Protein AF-A0A835M1B5-F1 (afdb_monomer_lite)

pLDDT: mean 80.74, std 11.81, range [36.91, 92.25]

Radius of gyration: 19.76 Å; chains: 1; bounding box: 61×56×41 Å

Structure (mmCIF, N/CA/C/O backbone):
data_AF-A0A835M1B5-F1
#
_entry.id   AF-A0A835M1B5-F1
#
loop_
_atom_site.group_PDB
_atom_site.id
_atom_site.type_symbol
_atom_site.label_atom_id
_atom_site.label_alt_id
_atom_site.label_comp_id
_atom_site.label_asym_id
_atom_site.label_entity_id
_atom_site.label_seq_id
_atom_site.pdbx_PDB_ins_code
_atom_site.Cartn_x
_atom_site.Cartn_y
_atom_site.Cartn_z
_atom_site.occupancy
_atom_site.B_iso_or_equiv
_atom_site.auth_seq_id
_atom_site.auth_comp_id
_atom_site.auth_asym_id
_atom_site.auth_atom_id
_atom_site.pdbx_PDB_model_num
ATOM 1 N N . MET A 1 1 ? 25.413 -1.392 -4.715 1.00 74.75 1 MET A N 1
ATOM 2 C CA . MET A 1 1 ? 24.668 -1.286 -5.991 1.00 74.75 1 MET A CA 1
ATOM 3 C C . MET A 1 1 ? 23.222 -1.677 -5.719 1.00 74.75 1 MET A C 1
ATOM 5 O O . MET A 1 1 ? 23.025 -2.541 -4.876 1.00 74.75 1 MET A O 1
ATOM 9 N N . VAL A 1 2 ? 22.234 -1.041 -6.352 1.00 83.38 2 VAL A N 1
ATOM 10 C CA . VAL A 1 2 ? 20.808 -1.403 -6.211 1.00 83.38 2 VAL A CA 1
ATOM 11 C C . VAL A 1 2 ? 20.375 -2.083 -7.506 1.00 83.38 2 VAL A C 1
ATOM 13 O O . VAL A 1 2 ? 20.603 -1.510 -8.567 1.00 83.38 2 VAL A O 1
ATOM 16 N N . LEU A 1 3 ? 19.794 -3.285 -7.421 1.00 85.50 3 LEU A N 1
ATOM 17 C CA . LEU A 1 3 ? 19.350 -4.052 -8.593 1.00 85.50 3 LEU A CA 1
ATOM 18 C C . LEU A 1 3 ? 18.071 -3.449 -9.198 1.00 85.50 3 LEU A C 1
ATOM 20 O O . LEU A 1 3 ? 18.039 -3.082 -10.366 1.00 85.50 3 LEU A O 1
ATOM 24 N N . THR A 1 4 ? 17.042 -3.278 -8.368 1.00 88.44 4 THR A N 1
ATOM 25 C CA . THR A 1 4 ? 15.754 -2.667 -8.724 1.00 88.44 4 THR A CA 1
ATOM 26 C C . THR A 1 4 ? 15.212 -1.861 -7.548 1.00 88.44 4 THR A C 1
ATOM 28 O O . THR A 1 4 ? 15.504 -2.167 -6.391 1.00 88.44 4 THR A O 1
ATOM 31 N N . SER A 1 5 ? 14.368 -0.868 -7.822 1.00 89.56 5 SER A N 1
ATOM 32 C CA . SER A 1 5 ? 13.610 -0.137 -6.803 1.00 89.56 5 SER A CA 1
ATOM 33 C C . SER A 1 5 ? 12.141 0.021 -7.205 1.00 89.56 5 SER A C 1
ATOM 35 O O . SER A 1 5 ? 11.780 -0.072 -8.383 1.00 89.56 5 SER A O 1
ATOM 37 N N . ALA A 1 6 ? 11.286 0.233 -6.208 1.00 89.88 6 ALA A N 1
ATOM 38 C CA . ALA A 1 6 ? 9.878 0.565 -6.376 1.00 89.88 6 ALA A CA 1
ATOM 39 C C . ALA A 1 6 ? 9.446 1.516 -5.256 1.00 89.88 6 ALA A C 1
ATOM 41 O O . ALA A 1 6 ? 9.886 1.368 -4.113 1.00 89.88 6 ALA A O 1
ATOM 42 N N . TYR A 1 7 ? 8.591 2.481 -5.580 1.00 90.31 7 TYR A N 1
ATOM 43 C CA . TYR A 1 7 ? 8.124 3.497 -4.640 1.00 90.31 7 TYR A CA 1
ATOM 44 C C . TYR A 1 7 ? 6.602 3.648 -4.683 1.00 90.31 7 TYR A C 1
ATOM 46 O O . TYR A 1 7 ? 5.971 3.491 -5.724 1.00 90.31 7 TYR A O 1
ATOM 54 N N . ALA A 1 8 ? 6.000 4.034 -3.554 1.00 87.88 8 ALA A N 1
ATOM 55 C CA . ALA A 1 8 ? 4.548 4.190 -3.456 1.00 87.88 8 ALA A CA 1
ATOM 56 C C . ALA A 1 8 ? 3.981 5.283 -4.385 1.00 87.88 8 ALA A C 1
ATOM 58 O O . ALA A 1 8 ? 2.848 5.168 -4.836 1.00 87.88 8 ALA A O 1
ATOM 59 N N . TYR A 1 9 ? 4.779 6.297 -4.744 1.00 88.88 9 TYR A N 1
ATOM 60 C CA . TYR A 1 9 ? 4.393 7.327 -5.720 1.00 88.88 9 TYR A CA 1
ATOM 61 C C . TYR A 1 9 ? 4.281 6.812 -7.166 1.00 88.88 9 TYR A C 1
ATOM 63 O O . TYR A 1 9 ? 3.867 7.562 -8.045 1.00 88.88 9 TYR A O 1
ATOM 71 N N . GLU A 1 10 ? 4.645 5.556 -7.435 1.00 88.75 10 GLU A N 1
ATOM 72 C CA . GLU A 1 10 ? 4.430 4.907 -8.733 1.00 88.75 10 GLU A CA 1
ATOM 73 C C . GLU A 1 10 ? 3.063 4.208 -8.814 1.00 88.75 10 GLU A C 1
ATOM 75 O O . GLU A 1 10 ? 2.581 3.933 -9.911 1.00 88.75 10 GLU A O 1
ATOM 80 N N . LEU A 1 11 ? 2.408 3.955 -7.673 1.00 88.81 11 LEU A N 1
ATOM 81 C CA . LEU A 1 11 ? 1.102 3.292 -7.604 1.00 88.81 11 LEU A CA 1
ATOM 82 C C . LEU A 1 11 ? -0.063 4.055 -8.282 1.00 88.81 11 LEU A C 1
ATOM 84 O O . LEU A 1 11 ? -0.931 3.372 -8.833 1.00 88.81 11 LEU A O 1
ATOM 88 N N . PRO A 1 12 ? -0.068 5.404 -8.370 1.00 90.50 12 PRO A N 1
ATOM 89 C CA . PRO A 1 12 ? -1.005 6.160 -9.209 1.00 90.50 12 PRO A CA 1
ATOM 90 C C . PRO A 1 12 ? -1.064 5.696 -10.672 1.00 90.50 12 PRO A C 1
ATOM 92 O O . PRO A 1 12 ? -2.138 5.667 -11.266 1.00 90.50 12 PRO A O 1
ATOM 95 N N . ARG A 1 13 ? 0.053 5.217 -11.252 1.00 87.31 13 ARG A N 1
ATOM 96 C CA . ARG A 1 13 ? 0.069 4.652 -12.620 1.00 87.31 13 ARG A CA 1
ATOM 97 C C . ARG A 1 13 ? -0.859 3.439 -12.766 1.00 87.31 13 ARG A C 1
ATOM 99 O O . ARG A 1 13 ? -1.356 3.185 -13.858 1.00 87.31 13 ARG A O 1
ATOM 106 N N . TYR A 1 14 ? -1.072 2.702 -11.680 1.00 87.50 14 TYR A N 1
ATOM 107 C CA . TYR A 1 14 ? -1.911 1.505 -11.622 1.00 87.50 14 TYR A CA 1
ATOM 108 C C . TYR A 1 14 ? -3.317 1.802 -11.069 1.00 87.50 14 TYR A C 1
ATOM 110 O O . TYR A 1 14 ? -4.077 0.874 -10.803 1.00 87.50 14 TYR A O 1
ATOM 118 N N . GLY A 1 15 ? -3.664 3.082 -10.885 1.00 85.19 15 GLY A N 1
ATOM 119 C CA . GLY A 1 15 ? -4.961 3.539 -10.384 1.00 85.19 15 GLY A CA 1
ATOM 120 C C . GLY A 1 15 ? -5.054 3.721 -8.865 1.00 85.19 15 GLY A C 1
ATOM 121 O O . GLY A 1 15 ? -6.108 4.134 -8.387 1.00 85.19 15 GLY A O 1
ATOM 122 N N . LEU A 1 16 ? -3.993 3.458 -8.084 1.00 87.12 16 LEU A N 1
ATOM 123 C CA . LEU A 1 16 ? -4.026 3.755 -6.647 1.00 87.12 16 LEU A CA 1
ATOM 124 C C . LEU A 1 16 ? -3.621 5.203 -6.394 1.00 87.12 16 LEU A C 1
ATOM 126 O O . LEU A 1 16 ? -2.443 5.537 -6.281 1.00 87.12 16 LEU A O 1
ATOM 130 N N . ASP 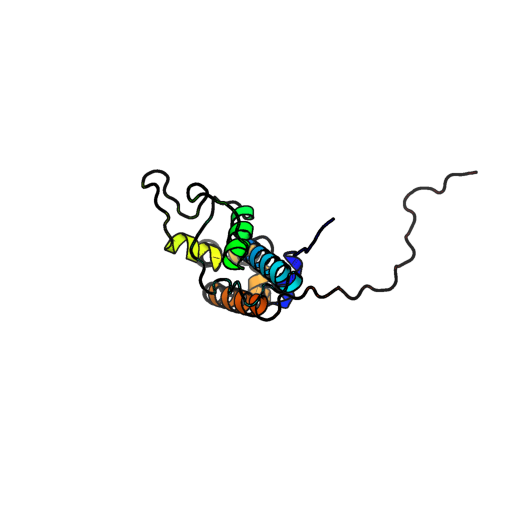A 1 17 ? -4.638 6.038 -6.260 1.00 83.56 17 ASP A N 1
ATOM 131 C CA . ASP A 1 17 ? -4.505 7.486 -6.361 1.00 83.56 17 ASP A CA 1
ATOM 132 C C . ASP A 1 17 ? -4.643 8.223 -5.014 1.00 83.56 17 ASP A C 1
ATOM 134 O O . ASP A 1 17 ? -4.569 9.452 -4.964 1.00 83.56 17 ASP A O 1
ATOM 138 N N . VAL A 1 18 ? -4.866 7.482 -3.925 1.00 86.25 18 VAL A N 1
ATOM 139 C CA . VAL A 1 18 ? -5.082 7.977 -2.553 1.00 86.25 18 VAL A CA 1
ATOM 140 C C . VAL A 1 18 ? -4.342 7.100 -1.545 1.00 86.25 18 VAL A C 1
ATOM 142 O O . VAL A 1 18 ? -4.103 5.918 -1.792 1.00 86.25 18 VAL A O 1
ATOM 145 N N . SER A 1 19 ? -4.006 7.652 -0.373 1.00 82.56 19 SER A N 1
ATOM 146 C CA . SER A 1 19 ? -3.479 6.879 0.772 1.00 82.56 19 SER A CA 1
ATOM 147 C C . SER A 1 19 ? -2.283 5.964 0.463 1.00 82.56 19 SER A C 1
ATOM 149 O O . SER A 1 19 ? -2.178 4.848 0.978 1.00 82.56 19 SER A O 1
ATOM 151 N N . LEU A 1 20 ? -1.313 6.481 -0.296 1.00 87.06 20 LEU A N 1
ATOM 152 C CA . LEU A 1 20 ? -0.059 5.803 -0.669 1.00 87.06 20 LEU A CA 1
ATOM 153 C C . LEU A 1 20 ? 0.802 5.330 0.521 1.00 87.06 20 LEU A C 1
ATOM 155 O O . LEU A 1 20 ? 1.808 4.650 0.340 1.00 87.06 20 LEU A O 1
ATOM 159 N N . THR A 1 21 ? 0.431 5.701 1.745 1.00 86.56 21 THR A N 1
ATOM 160 C CA . THR A 1 21 ? 1.121 5.326 2.978 1.00 86.56 21 THR A CA 1
ATOM 161 C C . THR A 1 21 ? 0.407 4.225 3.764 1.00 86.56 21 THR A C 1
ATOM 163 O O . THR A 1 21 ? 0.915 3.856 4.818 1.00 86.56 21 THR A O 1
ATOM 166 N N . ASN A 1 22 ? -0.743 3.693 3.333 1.00 87.88 22 ASN A N 1
ATOM 167 C CA . ASN A 1 22 ? -1.465 2.662 4.092 1.00 87.88 22 ASN A CA 1
ATOM 168 C C . ASN A 1 22 ? -0.827 1.256 3.957 1.00 87.88 22 ASN A C 1
ATOM 170 O O . ASN A 1 22 ? 0.187 1.060 3.285 1.00 87.88 22 ASN A O 1
ATOM 174 N N . TYR A 1 23 ? -1.382 0.268 4.665 1.00 85.94 23 TYR A N 1
ATOM 175 C CA . TYR A 1 23 ? -0.852 -1.102 4.668 1.00 85.94 23 TYR A CA 1
ATOM 176 C C . TYR A 1 23 ? -0.919 -1.767 3.281 1.00 85.94 23 TYR A C 1
ATOM 178 O O . TYR A 1 23 ? 0.042 -2.393 2.835 1.00 85.94 23 TYR A O 1
ATOM 186 N N . SER A 1 24 ? -2.030 -1.567 2.583 1.00 87.94 24 SER A N 1
ATOM 187 C CA . SER A 1 24 ? -2.326 -2.119 1.260 1.00 87.94 24 SER A CA 1
ATOM 188 C C . SER A 1 24 ? -1.448 -1.506 0.163 1.00 87.94 24 SER A C 1
ATOM 190 O O . SER A 1 24 ? -0.987 -2.206 -0.733 1.00 87.94 24 SER A O 1
ATOM 192 N N . ALA A 1 25 ? -1.131 -0.211 0.262 1.00 89.38 25 ALA A N 1
ATOM 193 C CA . ALA A 1 25 ? -0.153 0.456 -0.592 1.00 89.38 25 ALA A CA 1
ATOM 194 C C . ALA A 1 25 ? 1.249 -0.137 -0.388 1.00 89.38 25 ALA A C 1
ATOM 196 O O . ALA A 1 25 ? 1.946 -0.407 -1.364 1.00 89.38 25 ALA A O 1
ATOM 197 N N . ALA A 1 26 ? 1.643 -0.428 0.858 1.00 89.62 26 ALA A N 1
ATOM 198 C CA . ALA A 1 26 ? 2.907 -1.112 1.123 1.00 89.62 26 ALA A CA 1
ATOM 199 C C . ALA A 1 26 ? 2.934 -2.526 0.506 1.00 89.62 26 ALA A C 1
ATOM 201 O O . ALA A 1 26 ? 3.922 -2.880 -0.137 1.00 89.62 26 ALA A O 1
ATOM 202 N N . TYR A 1 27 ? 1.839 -3.290 0.604 1.00 89.31 27 TYR A N 1
ATOM 203 C CA . TYR A 1 27 ? 1.675 -4.562 -0.116 1.00 89.31 27 TYR A CA 1
ATOM 204 C C . TYR A 1 27 ? 1.848 -4.391 -1.635 1.00 89.31 27 TYR A C 1
ATOM 206 O O . TYR A 1 27 ? 2.695 -5.056 -2.230 1.00 89.31 27 TYR A O 1
ATOM 214 N N . CYS A 1 28 ? 1.161 -3.422 -2.247 1.00 89.81 28 CYS A N 1
ATOM 215 C CA . CYS A 1 28 ? 1.304 -3.117 -3.673 1.00 89.81 28 CYS A CA 1
ATOM 216 C C . CYS A 1 28 ? 2.753 -2.758 -4.058 1.00 89.81 28 CYS A C 1
ATOM 218 O O . CYS A 1 28 ? 3.242 -3.222 -5.086 1.00 89.81 28 CYS A O 1
ATOM 220 N N . THR A 1 29 ? 3.481 -1.985 -3.236 1.00 90.75 29 THR A N 1
ATOM 221 C CA . THR A 1 29 ? 4.904 -1.690 -3.509 1.00 90.75 29 THR A CA 1
ATOM 222 C C . THR A 1 29 ? 5.805 -2.919 -3.420 1.00 90.75 29 THR A C 1
ATOM 224 O O . THR A 1 29 ? 6.750 -3.024 -4.198 1.00 90.75 29 THR A O 1
ATOM 227 N N . GLY A 1 30 ? 5.510 -3.855 -2.512 1.00 89.50 30 GLY A N 1
ATOM 228 C CA . GLY A 1 30 ? 6.227 -5.126 -2.399 1.00 89.50 30 GLY A CA 1
ATOM 229 C C . GLY A 1 30 ? 6.031 -6.001 -3.634 1.00 89.50 30 GLY A C 1
ATOM 230 O O . GLY A 1 30 ? 7.006 -6.469 -4.217 1.00 89.50 30 GLY A O 1
ATOM 231 N N . LEU A 1 31 ? 4.777 -6.130 -4.078 1.00 89.12 31 LEU A N 1
ATOM 232 C CA . LEU A 1 31 ? 4.395 -6.850 -5.296 1.00 89.12 31 LEU A CA 1
ATOM 233 C C . LEU A 1 31 ? 5.079 -6.255 -6.533 1.00 89.12 31 LEU A C 1
ATOM 235 O O . LEU A 1 31 ? 5.691 -6.977 -7.319 1.00 89.12 31 LEU A O 1
ATOM 239 N N . LEU A 1 32 ? 5.055 -4.925 -6.663 1.00 90.62 32 LEU A N 1
ATOM 2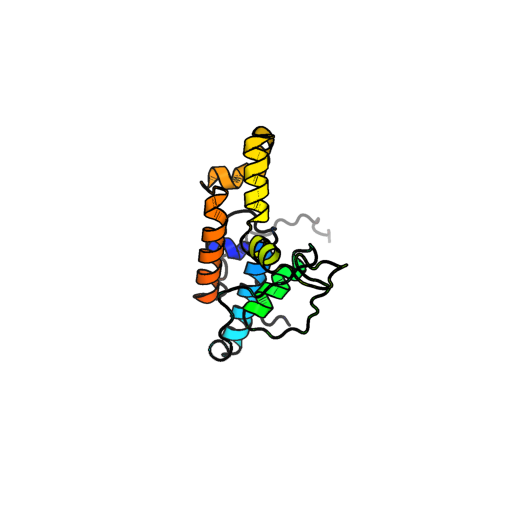40 C CA . LEU A 1 32 ? 5.723 -4.206 -7.748 1.00 90.62 32 LEU A CA 1
ATOM 241 C C . LEU A 1 32 ? 7.243 -4.420 -7.737 1.00 90.62 32 LEU A C 1
ATOM 243 O O . LEU A 1 32 ? 7.842 -4.597 -8.797 1.00 90.62 32 LEU A O 1
ATOM 247 N N . LEU A 1 33 ? 7.875 -4.436 -6.560 1.00 90.50 33 LEU A N 1
ATOM 248 C CA . LEU A 1 33 ? 9.307 -4.703 -6.435 1.00 90.50 33 LEU A CA 1
ATOM 249 C C . LEU A 1 33 ? 9.654 -6.143 -6.836 1.00 90.50 33 LEU A C 1
ATOM 251 O O . LEU A 1 33 ? 10.568 -6.335 -7.633 1.00 90.50 33 LEU A O 1
ATOM 255 N N . ALA A 1 34 ? 8.914 -7.139 -6.348 1.00 88.25 34 ALA A N 1
ATOM 256 C CA . ALA A 1 34 ? 9.142 -8.541 -6.696 1.00 88.25 34 ALA A CA 1
ATOM 257 C C . ALA A 1 34 ? 8.987 -8.803 -8.199 1.00 88.25 34 ALA A C 1
ATOM 259 O O . ALA A 1 34 ? 9.894 -9.351 -8.827 1.00 88.25 34 ALA A O 1
ATOM 260 N N . ARG A 1 35 ? 7.904 -8.312 -8.815 1.00 86.50 35 ARG A N 1
ATOM 261 C CA . ARG A 1 35 ? 7.700 -8.443 -10.266 1.00 86.50 35 ARG A CA 1
ATOM 262 C C . ARG A 1 35 ? 8.771 -7.715 -11.089 1.00 86.50 35 ARG A C 1
ATOM 264 O O . ARG A 1 35 ? 9.138 -8.196 -12.159 1.00 86.50 35 ARG A O 1
ATOM 271 N N . ARG A 1 36 ? 9.331 -6.603 -10.591 1.00 88.81 36 ARG A N 1
ATOM 272 C CA . ARG A 1 36 ? 10.501 -5.938 -11.203 1.00 88.81 36 ARG A CA 1
ATOM 273 C C . ARG A 1 36 ? 11.764 -6.780 -11.121 1.00 88.81 36 ARG A C 1
ATOM 275 O O . ARG A 1 36 ? 12.474 -6.857 -12.121 1.00 88.81 36 ARG A O 1
ATOM 282 N N . VAL A 1 37 ? 12.044 -7.389 -9.968 1.00 87.06 37 VAL A N 1
ATOM 283 C CA . VAL A 1 37 ? 13.201 -8.281 -9.785 1.00 87.06 37 VAL A CA 1
ATOM 284 C C . VAL A 1 37 ? 13.108 -9.449 -10.763 1.00 87.06 37 VAL A C 1
ATOM 286 O O . VAL A 1 37 ? 14.003 -9.603 -11.587 1.00 87.06 37 VAL A O 1
ATOM 289 N N . LEU A 1 38 ? 11.999 -10.197 -10.751 1.00 85.38 38 LEU A N 1
ATOM 290 C CA . LEU A 1 38 ? 11.805 -11.363 -11.621 1.00 85.38 38 LEU A CA 1
ATOM 291 C C . LEU A 1 38 ? 11.913 -11.008 -13.110 1.00 85.38 38 LEU A C 1
ATOM 293 O O . LEU A 1 38 ? 12.643 -11.673 -13.837 1.00 85.38 38 LEU A O 1
ATOM 297 N N . LYS A 1 39 ? 11.285 -9.908 -13.554 1.00 85.94 39 LYS A N 1
ATOM 298 C CA . LYS A 1 39 ? 11.384 -9.438 -14.948 1.00 85.94 39 LYS A CA 1
ATOM 299 C C . LYS A 1 39 ? 12.793 -8.974 -15.342 1.00 85.94 39 LYS A C 1
ATOM 301 O O . LYS A 1 39 ? 13.151 -9.053 -16.509 1.00 85.94 39 LYS A O 1
ATOM 306 N N . THR A 1 40 ? 13.591 -8.486 -14.390 1.00 86.00 40 THR A N 1
ATOM 307 C CA . THR A 1 40 ? 14.995 -8.085 -14.626 1.00 86.00 40 THR A CA 1
ATOM 308 C C . THR A 1 40 ? 15.940 -9.291 -14.650 1.00 86.00 40 THR A C 1
ATOM 310 O O . THR A 1 40 ? 17.014 -9.207 -15.236 1.00 86.00 40 THR A O 1
ATOM 313 N N . LEU A 1 41 ? 15.544 -10.402 -14.022 1.00 85.56 41 LEU A N 1
ATOM 314 C CA . LEU A 1 41 ? 16.279 -11.670 -13.989 1.00 85.56 41 LEU A CA 1
ATOM 315 C C . LEU A 1 41 ? 15.773 -12.697 -15.020 1.00 85.56 41 LEU A C 1
ATOM 317 O O . LEU A 1 41 ? 16.283 -13.808 -15.045 1.00 85.56 41 LEU A O 1
ATOM 321 N N . GLU A 1 42 ? 14.779 -12.339 -15.842 1.00 82.38 42 GLU A N 1
ATOM 322 C CA . GLU A 1 42 ? 14.118 -13.216 -16.830 1.00 82.38 42 GLU A CA 1
ATOM 323 C C . GLU A 1 42 ? 13.429 -14.464 -16.224 1.00 82.38 42 GLU A C 1
ATOM 325 O O . GLU A 1 42 ? 13.112 -15.418 -16.928 1.00 82.38 42 GLU A O 1
ATOM 330 N N . MET A 1 43 ? 13.129 -14.425 -14.919 1.00 76.88 43 MET A N 1
ATOM 331 C CA . MET A 1 43 ? 12.477 -15.494 -14.138 1.00 76.88 43 MET A CA 1
ATOM 332 C C . MET A 1 43 ? 10.968 -15.245 -13.939 1.00 76.88 43 MET A C 1
ATOM 334 O O . MET A 1 43 ? 10.350 -15.761 -13.007 1.00 76.88 43 MET A O 1
ATOM 338 N N . ASP A 1 44 ? 10.359 -14.399 -14.773 1.00 68.62 44 ASP A N 1
ATOM 339 C CA . ASP A 1 44 ? 8.958 -13.979 -14.646 1.00 68.62 44 ASP A CA 1
ATOM 340 C C . ASP A 1 44 ? 7.945 -15.086 -14.979 1.00 68.62 44 ASP A C 1
ATOM 342 O O . ASP A 1 44 ? 6.822 -15.046 -14.477 1.00 68.62 44 ASP A O 1
ATOM 346 N N . LYS A 1 45 ? 8.358 -16.083 -15.772 1.00 67.56 45 LYS A N 1
ATOM 347 C CA . LYS A 1 45 ? 7.564 -17.273 -16.129 1.00 67.56 45 LYS A CA 1
ATOM 348 C C . LYS A 1 45 ? 7.668 -18.415 -15.119 1.00 67.56 45 LYS A C 1
ATOM 350 O O . LYS A 1 45 ? 6.695 -19.133 -14.930 1.00 67.56 45 LYS A O 1
ATOM 355 N N . ASP A 1 46 ? 8.825 -18.579 -14.480 1.00 65.12 46 ASP A N 1
ATOM 356 C CA . ASP A 1 46 ? 9.060 -19.672 -13.524 1.00 65.12 46 ASP A CA 1
ATOM 357 C C . ASP A 1 46 ? 8.392 -19.400 -12.166 1.00 65.12 46 ASP A C 1
ATOM 359 O O . ASP A 1 46 ? 8.076 -20.323 -11.417 1.00 65.12 46 ASP A O 1
ATOM 363 N N . TYR A 1 47 ? 8.148 -18.121 -11.862 1.00 60.66 47 TYR A N 1
ATOM 364 C CA . TYR A 1 47 ? 7.508 -17.658 -10.635 1.00 60.66 47 TYR A CA 1
ATOM 365 C C . TYR A 1 47 ? 6.226 -16.880 -10.960 1.00 60.66 47 TYR A C 1
ATOM 367 O O . TYR A 1 47 ? 6.166 -15.646 -10.879 1.00 60.66 47 TYR A O 1
ATOM 375 N N . GLU A 1 48 ? 5.157 -17.615 -11.283 1.00 56.00 48 GLU A N 1
ATOM 376 C CA . GLU A 1 48 ? 3.785 -17.092 -11.293 1.00 56.00 48 GLU A CA 1
ATOM 377 C C . GLU A 1 48 ? 3.355 -16.689 -9.870 1.00 56.00 48 GLU A C 1
ATOM 379 O O . GLU A 1 48 ? 2.671 -17.414 -9.154 1.00 56.00 48 GLU A O 1
ATOM 384 N N . GLY A 1 49 ? 3.776 -15.495 -9.446 1.00 53.75 49 GLY A N 1
ATOM 385 C CA . GLY A 1 49 ? 3.330 -14.875 -8.204 1.00 53.75 49 GLY A CA 1
ATOM 386 C C . GLY A 1 49 ? 1.800 -14.829 -8.083 1.00 53.75 49 GLY A C 1
ATOM 387 O O . GLY A 1 49 ? 1.078 -14.606 -9.060 1.00 53.75 49 GLY A O 1
ATOM 388 N N . ASN A 1 50 ? 1.325 -15.043 -6.863 1.00 52.72 50 ASN A N 1
ATOM 389 C CA . ASN A 1 50 ? -0.039 -15.415 -6.546 1.00 52.72 50 ASN A CA 1
ATOM 390 C C . ASN A 1 50 ? -1.031 -14.255 -6.755 1.00 52.72 50 ASN A C 1
ATOM 392 O O . ASN A 1 50 ? -0.796 -13.122 -6.327 1.00 52.72 50 ASN A O 1
ATOM 396 N N . VAL A 1 51 ? -2.176 -14.541 -7.384 1.00 51.50 51 VAL A N 1
ATOM 397 C CA . VAL A 1 51 ? -3.259 -13.552 -7.577 1.00 51.50 51 VAL A CA 1
ATOM 398 C C . VAL A 1 51 ? -4.069 -13.354 -6.284 1.00 51.50 51 VAL A C 1
ATOM 400 O O . VAL A 1 51 ? -4.625 -12.275 -6.055 1.00 51.50 51 VAL A O 1
ATOM 403 N N . GLU A 1 52 ? -4.094 -14.366 -5.412 1.00 46.38 52 GLU A N 1
ATOM 404 C CA . GLU A 1 52 ? -4.730 -14.324 -4.092 1.00 46.38 52 GLU A CA 1
ATOM 405 C C . GLU A 1 52 ? -3.688 -14.352 -2.960 1.00 46.38 52 GLU A C 1
ATOM 407 O O . GLU A 1 52 ? -2.785 -15.185 -2.941 1.00 46.38 52 GLU A O 1
ATOM 412 N N . ALA A 1 53 ? -3.813 -13.444 -1.987 1.00 48.72 53 ALA A N 1
ATOM 413 C CA . ALA A 1 53 ? -2.831 -13.284 -0.911 1.00 48.72 53 ALA A CA 1
ATOM 414 C C . ALA A 1 53 ? -3.013 -14.312 0.231 1.00 48.72 53 ALA A C 1
ATOM 416 O O . ALA A 1 53 ? -3.967 -14.227 1.009 1.00 48.72 53 ALA A O 1
ATOM 417 N N . THR A 1 54 ? -2.061 -15.235 0.393 1.00 38.34 54 THR A N 1
ATOM 418 C CA . THR A 1 54 ? -2.034 -16.288 1.441 1.00 38.34 54 THR A CA 1
ATOM 419 C C . THR A 1 54 ? -1.331 -15.810 2.733 1.00 38.34 54 THR A C 1
ATOM 421 O O . THR A 1 54 ? -0.111 -15.753 2.803 1.00 38.34 54 THR A O 1
ATOM 424 N N . GLY A 1 55 ? -2.088 -15.368 3.743 1.00 37.84 55 GLY A N 1
ATOM 425 C CA . GLY A 1 55 ? -1.825 -14.103 4.468 1.00 37.84 55 GLY A CA 1
ATOM 426 C C . GLY A 1 55 ? -0.738 -13.891 5.556 1.00 37.84 55 GLY A C 1
ATOM 427 O O . GLY A 1 55 ? -0.273 -14.848 6.160 1.00 37.84 55 GLY A O 1
ATOM 428 N N . THR A 1 56 ? -0.379 -12.600 5.848 1.00 36.91 56 THR A N 1
ATOM 429 C CA . THR A 1 56 ? 0.678 -12.128 6.818 1.00 36.91 56 THR A CA 1
ATOM 430 C C . THR A 1 56 ? 0.727 -10.597 7.373 1.00 36.91 56 THR A C 1
ATOM 432 O O . THR A 1 56 ? 0.565 -9.664 6.607 1.00 36.91 56 THR A O 1
ATOM 435 N N . ARG A 1 57 ? 0.958 -10.215 8.685 1.00 51.22 57 ARG A N 1
ATOM 436 C CA . ARG A 1 57 ? 1.234 -8.810 9.321 1.00 51.22 57 ARG A CA 1
ATOM 437 C C . ARG A 1 57 ? 1.630 -8.665 10.862 1.00 51.22 57 ARG A C 1
ATOM 439 O O . ARG A 1 57 ? 0.788 -9.028 11.668 1.00 51.22 57 ARG A O 1
ATOM 446 N N . THR A 1 58 ? 2.620 -7.879 11.372 1.00 38.81 58 THR A N 1
ATOM 447 C CA . THR A 1 58 ? 2.530 -7.306 12.784 1.00 38.81 58 THR A CA 1
ATOM 448 C C . THR A 1 58 ? 2.340 -5.794 12.816 1.00 38.81 58 THR A C 1
ATOM 450 O O . THR A 1 58 ? 3.233 -5.050 13.214 1.00 38.81 58 THR A O 1
ATOM 453 N N . GLY A 1 59 ? 1.167 -5.335 12.371 1.00 54.59 59 GLY A N 1
ATOM 454 C CA . GLY A 1 59 ? 0.704 -3.936 12.419 1.00 54.59 59 GLY A CA 1
ATOM 455 C C . GLY A 1 59 ? 1.468 -2.953 11.522 1.00 54.59 59 GLY A C 1
ATOM 456 O O . GLY A 1 59 ? 0.876 -2.058 10.929 1.00 54.59 59 GLY A O 1
ATOM 457 N N . ASN A 1 60 ? 2.776 -3.142 11.374 1.00 65.81 60 ASN A N 1
ATOM 458 C CA . ASN A 1 60 ? 3.661 -2.305 10.598 1.00 65.81 60 ASN A CA 1
ATOM 459 C C . ASN A 1 60 ? 3.592 -2.661 9.106 1.00 65.81 60 ASN A C 1
ATOM 461 O O . ASN A 1 60 ? 3.606 -3.827 8.705 1.00 65.81 60 ASN A O 1
ATOM 465 N N . ARG A 1 61 ? 3.577 -1.605 8.297 1.00 76.88 61 ARG A N 1
ATOM 466 C CA . ARG A 1 61 ? 3.478 -1.582 6.835 1.00 76.88 61 ARG A CA 1
ATOM 467 C C . ARG A 1 61 ? 4.654 -2.293 6.156 1.00 76.88 61 ARG A C 1
ATOM 469 O O . ARG A 1 61 ? 4.471 -2.877 5.094 1.00 76.88 61 ARG A O 1
ATOM 476 N N . VAL A 1 62 ? 5.807 -2.371 6.829 1.00 77.12 62 VAL A N 1
ATOM 477 C CA . VAL A 1 62 ? 6.974 -3.181 6.418 1.00 77.12 62 VAL A CA 1
ATOM 478 C C . VAL A 1 62 ? 6.595 -4.643 6.139 1.00 77.12 62 VAL A C 1
ATOM 480 O O . VAL A 1 62 ? 7.030 -5.210 5.142 1.00 77.12 62 VAL A O 1
ATOM 483 N N . PHE A 1 63 ? 5.730 -5.246 6.962 1.00 76.12 63 PHE A N 1
ATOM 484 C CA . PHE A 1 63 ? 5.277 -6.626 6.749 1.00 76.12 63 PHE A CA 1
ATOM 485 C C . PHE A 1 63 ? 4.256 -6.757 5.608 1.00 76.12 63 PHE A C 1
ATOM 487 O O . PHE A 1 63 ? 4.078 -7.849 5.087 1.00 76.12 63 PHE A O 1
ATOM 494 N N . GLY A 1 64 ? 3.612 -5.659 5.197 1.00 79.50 64 GLY A N 1
ATOM 495 C CA . GLY A 1 64 ? 2.807 -5.614 3.974 1.00 79.50 64 GLY A CA 1
ATOM 496 C C . GLY A 1 64 ? 3.688 -5.683 2.739 1.00 79.50 64 GLY A C 1
ATOM 497 O O . GLY A 1 64 ? 3.460 -6.532 1.888 1.00 79.50 64 GLY A O 1
ATOM 498 N N . ALA A 1 65 ? 4.754 -4.879 2.690 1.00 85.06 65 ALA A N 1
ATOM 499 C CA . ALA A 1 65 ? 5.737 -4.945 1.609 1.00 85.06 65 ALA A CA 1
ATOM 500 C C . ALA A 1 65 ? 6.440 -6.313 1.530 1.00 85.06 65 ALA A C 1
ATOM 502 O O . ALA A 1 65 ? 6.581 -6.854 0.438 1.00 85.06 65 ALA A O 1
ATOM 503 N N . LEU A 1 66 ? 6.802 -6.913 2.674 1.00 84.25 66 LEU A N 1
ATOM 504 C CA . LEU A 1 66 ? 7.309 -8.292 2.724 1.00 84.25 66 LEU A CA 1
ATOM 505 C C . LEU A 1 66 ? 6.321 -9.279 2.083 1.00 84.25 66 LEU A C 1
ATOM 507 O O . LEU A 1 66 ? 6.722 -10.110 1.276 1.00 84.25 66 LEU A O 1
ATOM 511 N N . LYS A 1 67 ? 5.028 -9.171 2.415 1.00 81.50 67 LYS A N 1
ATOM 512 C CA . LYS A 1 67 ? 3.997 -10.056 1.866 1.00 81.50 67 LYS A CA 1
ATOM 513 C C . LYS A 1 67 ? 3.791 -9.862 0.372 1.00 81.50 67 LYS A C 1
ATOM 515 O O . LYS A 1 67 ? 3.806 -10.838 -0.362 1.00 81.50 67 LYS A O 1
ATOM 520 N N . GLY A 1 68 ? 3.690 -8.618 -0.084 1.00 84.19 68 GLY A N 1
ATOM 521 C CA . GLY A 1 68 ? 3.606 -8.327 -1.511 1.00 84.19 68 GLY A CA 1
ATOM 522 C C . GLY A 1 68 ? 4.803 -8.885 -2.282 1.00 84.19 68 GLY A C 1
ATOM 523 O O . GLY A 1 68 ? 4.627 -9.377 -3.388 1.00 84.19 68 GLY A O 1
ATOM 524 N N . ALA A 1 69 ? 6.006 -8.873 -1.697 1.00 86.25 69 ALA A N 1
ATOM 525 C CA . ALA A 1 69 ? 7.182 -9.461 -2.332 1.00 86.25 69 ALA A CA 1
ATOM 526 C C . ALA A 1 69 ? 7.119 -11.001 -2.412 1.00 86.25 69 ALA A C 1
ATOM 528 O O . ALA A 1 69 ? 7.428 -11.562 -3.463 1.00 86.25 69 ALA A O 1
ATOM 529 N N . LEU A 1 70 ? 6.653 -11.661 -1.343 1.00 85.12 70 LEU A N 1
ATOM 530 C CA . LEU A 1 70 ? 6.395 -13.107 -1.312 1.00 85.12 70 LEU A CA 1
ATOM 531 C C . LEU A 1 70 ? 5.330 -13.518 -2.340 1.00 85.12 70 LEU A C 1
ATOM 533 O O . LEU A 1 70 ? 5.578 -14.389 -3.167 1.00 85.12 70 LEU A O 1
ATOM 537 N N . ASP A 1 71 ? 4.171 -12.850 -2.344 1.00 84.31 71 ASP A N 1
ATOM 538 C CA . ASP A 1 71 ? 3.116 -13.085 -3.341 1.00 84.31 71 ASP A CA 1
ATOM 539 C C . ASP A 1 71 ? 3.569 -12.702 -4.753 1.00 84.31 71 ASP A C 1
ATOM 541 O O . ASP A 1 71 ? 3.106 -13.279 -5.726 1.00 84.31 71 ASP A O 1
ATOM 545 N N . GLY A 1 72 ? 4.521 -11.783 -4.897 1.00 82.38 72 GLY A N 1
ATOM 546 C CA . GLY A 1 72 ? 5.145 -11.468 -6.178 1.00 82.38 72 GLY A CA 1
ATOM 547 C C . GLY A 1 72 ? 6.119 -12.524 -6.699 1.00 82.38 72 GLY A C 1
ATOM 548 O O . GLY A 1 72 ? 6.595 -12.346 -7.816 1.00 82.38 72 GLY A O 1
ATOM 549 N N . GLY A 1 73 ? 6.399 -13.590 -5.940 1.00 82.81 73 GLY A N 1
ATOM 550 C CA . GLY A 1 73 ? 7.261 -14.706 -6.340 1.00 82.81 73 GLY A CA 1
ATOM 551 C C . GLY A 1 73 ? 8.715 -14.620 -5.861 1.00 82.81 73 GLY A C 1
ATOM 552 O O . GLY A 1 73 ? 9.537 -15.415 -6.305 1.00 82.81 73 GLY A O 1
ATOM 553 N N . VAL A 1 74 ? 9.066 -13.682 -4.973 1.00 84.19 74 VAL A N 1
ATOM 554 C CA . VAL A 1 74 ? 10.407 -13.636 -4.361 1.00 84.19 74 VAL A CA 1
ATOM 555 C C . VAL A 1 74 ? 10.405 -14.454 -3.074 1.00 84.19 74 VAL A C 1
ATOM 557 O O . VAL A 1 74 ? 9.690 -14.115 -2.133 1.00 84.19 74 VAL A O 1
ATOM 560 N N . ASP A 1 75 ? 11.239 -15.493 -3.008 1.00 83.00 75 ASP A N 1
ATOM 561 C CA . ASP A 1 75 ? 11.432 -16.275 -1.785 1.00 83.00 75 ASP A CA 1
ATOM 562 C C . ASP A 1 75 ? 12.187 -15.458 -0.720 1.00 83.00 75 ASP A C 1
ATOM 564 O O . ASP A 1 75 ? 13.281 -14.936 -0.958 1.00 83.00 75 ASP A O 1
ATOM 568 N N . ILE A 1 76 ? 11.576 -15.303 0.457 1.00 79.44 76 ILE A N 1
ATOM 569 C CA . ILE A 1 76 ? 12.130 -14.559 1.593 1.00 79.44 76 ILE A CA 1
ATOM 570 C C . ILE A 1 76 ? 11.819 -15.347 2.872 1.00 79.44 76 ILE A C 1
ATOM 572 O O . ILE A 1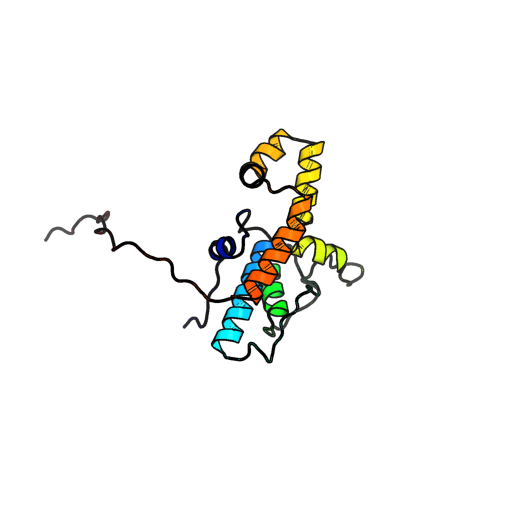 76 ? 10.646 -15.511 3.199 1.00 79.44 76 ILE A O 1
ATOM 576 N N . PRO A 1 77 ? 12.813 -15.778 3.668 1.00 80.94 77 PRO A N 1
ATOM 577 C CA . PRO A 1 77 ? 12.546 -16.529 4.894 1.00 80.94 77 PRO A CA 1
ATOM 578 C C . PRO A 1 77 ? 11.770 -15.683 5.924 1.00 80.94 77 PRO A C 1
ATOM 580 O O . PRO A 1 77 ? 12.193 -14.583 6.290 1.00 80.94 77 PRO A O 1
ATOM 583 N N . TYR A 1 78 ? 10.639 -16.202 6.419 1.00 74.12 78 TYR A N 1
ATOM 584 C CA . TYR A 1 78 ? 9.722 -15.492 7.326 1.00 74.12 78 TYR A CA 1
ATOM 585 C C . TYR A 1 78 ? 9.234 -16.342 8.517 1.00 74.12 78 TYR A C 1
ATOM 587 O O . TYR A 1 78 ? 9.602 -17.502 8.677 1.00 74.12 78 TYR A O 1
ATOM 595 N N . SER A 1 79 ? 8.414 -15.748 9.402 1.00 68.19 79 SER A N 1
ATOM 596 C CA . SER A 1 79 ? 7.751 -16.468 10.502 1.00 68.19 79 SER A CA 1
ATOM 597 C C . SER A 1 79 ? 6.361 -15.915 10.844 1.00 68.19 79 SER A C 1
ATOM 599 O O . SER A 1 79 ? 6.205 -14.725 11.137 1.00 68.19 79 SER A O 1
ATOM 601 N N . ASP A 1 80 ? 5.383 -16.818 10.936 1.00 66.56 80 ASP A N 1
ATOM 602 C CA . ASP A 1 80 ? 3.944 -16.549 11.131 1.00 66.56 80 ASP A CA 1
ATOM 603 C C . ASP A 1 80 ? 3.581 -15.811 12.422 1.00 66.56 80 ASP A C 1
ATOM 605 O O . ASP A 1 80 ? 2.543 -15.160 12.531 1.00 66.56 80 ASP A O 1
ATOM 609 N N . LYS A 1 81 ? 4.478 -15.8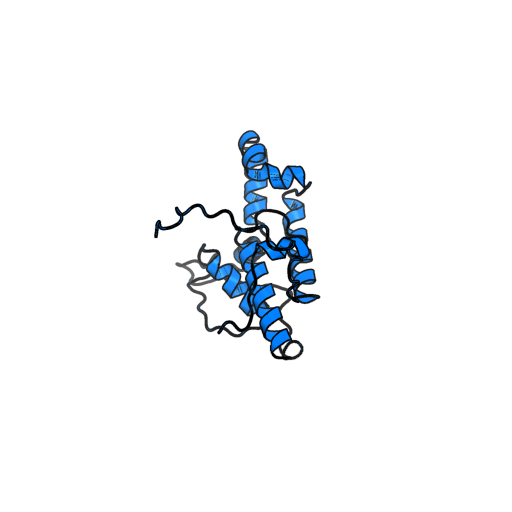29 13.406 1.00 67.38 81 LYS A N 1
ATOM 610 C CA . LYS A 1 81 ? 4.310 -15.100 14.673 1.00 67.38 81 LYS A CA 1
ATOM 611 C C . LYS A 1 81 ? 4.279 -13.597 14.475 1.00 67.38 81 LYS A C 1
ATOM 613 O O . LYS A 1 81 ? 3.701 -12.869 15.279 1.00 67.38 81 LYS A O 1
ATOM 618 N N . ARG A 1 82 ? 4.952 -13.115 13.430 1.00 63.72 82 ARG A N 1
ATOM 619 C CA . ARG A 1 82 ? 4.959 -11.700 13.095 1.00 63.72 82 ARG A CA 1
ATOM 620 C C . ARG A 1 82 ? 3.779 -11.341 12.205 1.00 63.72 82 ARG A C 1
ATOM 622 O O . ARG A 1 82 ? 3.908 -10.336 11.512 1.00 63.72 82 ARG A O 1
ATOM 629 N N . PHE A 1 83 ? 2.654 -12.075 12.236 1.00 65.62 83 PHE A N 1
ATOM 630 C CA . PHE A 1 83 ? 1.610 -11.965 11.215 1.00 65.62 83 PHE A CA 1
ATOM 631 C C . PHE A 1 83 ? 0.108 -11.727 11.645 1.00 65.62 83 PHE A C 1
ATOM 633 O O . PHE A 1 83 ? -0.181 -11.317 12.767 1.00 65.62 83 PHE A O 1
ATOM 640 N N . ALA A 1 84 ? -0.842 -11.695 10.688 1.00 59.44 84 ALA A N 1
ATOM 641 C CA . ALA A 1 84 ? -1.995 -10.759 10.636 1.00 59.44 84 ALA A CA 1
ATOM 642 C C . ALA A 1 84 ? -3.330 -11.228 11.216 1.00 59.44 84 ALA A C 1
ATOM 644 O O . ALA A 1 84 ? -4.055 -11.965 10.566 1.00 59.44 84 ALA A O 1
ATOM 645 N N . GLY A 1 85 ? -3.717 -10.721 12.388 1.00 62.34 85 GLY A N 1
ATOM 646 C CA . GLY A 1 85 ? -4.742 -11.453 13.136 1.00 62.34 85 GLY A CA 1
ATOM 647 C C . GLY A 1 85 ? -4.168 -12.779 13.642 1.00 62.34 85 GLY A C 1
ATOM 648 O O . GLY A 1 85 ? -4.916 -13.701 13.933 1.00 62.34 85 GLY A O 1
ATOM 649 N N . PHE A 1 86 ? -2.833 -12.871 13.744 1.00 66.62 86 PHE A N 1
ATOM 650 C CA . PHE A 1 86 ? -2.176 -13.891 14.540 1.00 66.62 86 PHE A CA 1
ATOM 651 C C . PHE A 1 86 ? -2.596 -13.697 15.993 1.00 66.62 86 PHE A C 1
ATOM 653 O O . PHE A 1 86 ? -2.291 -12.669 16.610 1.00 66.62 86 PHE A O 1
ATOM 660 N N . LYS A 1 87 ? -3.309 -14.678 16.535 1.00 74.00 87 LYS A N 1
ATOM 661 C CA . LYS A 1 87 ? -3.689 -14.695 17.942 1.00 74.00 87 LYS A CA 1
ATOM 662 C C . LYS A 1 87 ? -2.545 -15.307 18.736 1.00 74.00 87 LYS A C 1
ATOM 664 O O . LYS A 1 87 ? -2.152 -16.447 18.507 1.00 74.00 87 LYS A O 1
ATOM 669 N N . LYS A 1 88 ? -1.994 -14.542 19.683 1.00 71.50 88 LYS A N 1
ATOM 670 C CA . LYS A 1 88 ? -0.874 -14.992 20.528 1.00 71.50 88 LYS A CA 1
ATOM 671 C C . LYS A 1 88 ? -1.256 -16.190 21.411 1.00 71.50 88 LYS A C 1
ATOM 673 O O . LYS A 1 88 ? -0.386 -16.999 21.723 1.00 71.50 88 LYS A O 1
ATOM 678 N N . GLU A 1 89 ? -2.531 -16.274 21.783 1.00 76.50 89 GLU A N 1
ATOM 679 C CA . GLU A 1 89 ? -3.145 -17.365 22.548 1.00 76.50 89 GLU A CA 1
ATOM 680 C C . GLU A 1 89 ? -3.200 -18.656 21.719 1.00 76.50 89 GLU A C 1
ATOM 682 O O . GLU A 1 89 ? -2.485 -19.610 22.023 1.00 76.50 89 GLU A O 1
ATOM 687 N N . ASP A 1 90 ? -3.948 -18.643 20.612 1.00 74.44 90 ASP A N 1
ATOM 688 C CA . ASP A 1 90 ? -4.174 -19.824 19.762 1.00 74.44 90 ASP A CA 1
ATOM 689 C C . ASP A 1 90 ? -2.948 -20.220 18.915 1.00 74.44 90 ASP A C 1
ATOM 691 O O . ASP A 1 90 ? -2.899 -21.309 18.347 1.00 74.44 90 ASP A O 1
ATOM 695 N N . LYS A 1 91 ? -1.959 -19.320 18.782 1.00 75.38 91 LYS A N 1
ATOM 696 C CA . LYS A 1 91 ? -0.813 -19.404 17.849 1.00 75.38 91 LYS A CA 1
ATOM 697 C C . LYS A 1 91 ? -1.215 -19.606 16.379 1.00 75.38 91 LYS A C 1
ATOM 699 O O . LYS A 1 91 ? -0.381 -20.004 15.568 1.00 75.38 91 LYS A O 1
ATOM 704 N N . GLN A 1 92 ? -2.466 -19.308 16.038 1.00 71.25 92 GLN A N 1
ATOM 705 C CA . GLN A 1 92 ? -3.025 -19.414 14.694 1.00 71.25 92 GLN A CA 1
ATOM 706 C C . GLN A 1 92 ? -3.260 -18.035 14.074 1.00 71.25 92 GLN A C 1
ATOM 708 O O . GLN A 1 92 ? -3.430 -17.028 14.769 1.00 71.25 92 GLN A O 1
ATOM 713 N N . LEU A 1 93 ? -3.253 -18.008 12.744 1.00 66.25 93 LEU A N 1
ATOM 714 C CA . LEU A 1 93 ? -3.511 -16.837 11.918 1.00 66.25 93 LEU A CA 1
ATOM 715 C C . LEU A 1 93 ? -4.985 -16.800 11.497 1.00 66.25 93 LEU A C 1
ATOM 717 O O . LEU A 1 93 ? -5.476 -17.750 10.897 1.00 66.25 93 LEU A O 1
ATOM 721 N N . ASP A 1 94 ? -5.667 -15.678 11.725 1.00 75.31 94 ASP A N 1
ATOM 722 C CA . ASP A 1 94 ? -6.956 -15.414 11.081 1.00 75.31 94 ASP A CA 1
ATOM 723 C C . ASP A 1 94 ? -6.749 -14.857 9.657 1.00 75.31 94 ASP A C 1
ATOM 725 O O . ASP A 1 94 ? -6.543 -13.657 9.435 1.00 75.31 94 ASP A O 1
ATOM 729 N N . GLU A 1 95 ? -6.814 -15.749 8.669 1.00 77.25 95 GLU A N 1
ATOM 730 C CA . GLU A 1 95 ? -6.686 -15.422 7.243 1.00 77.25 95 GLU A CA 1
ATOM 731 C C . GLU A 1 95 ? -7.730 -14.403 6.760 1.00 77.25 95 GLU A C 1
ATOM 733 O O . GLU A 1 95 ? -7.426 -13.553 5.915 1.00 77.25 95 GLU A O 1
ATOM 738 N N . LYS A 1 96 ? -8.951 -14.426 7.316 1.00 81.75 96 LYS A N 1
ATOM 739 C CA . LYS A 1 96 ? -10.034 -13.504 6.932 1.00 81.75 96 LYS A CA 1
ATOM 740 C C . LYS A 1 96 ? -9.691 -12.086 7.370 1.00 81.75 96 LYS A C 1
ATOM 742 O O . LYS A 1 96 ? -9.844 -11.137 6.593 1.00 81.75 96 LYS A O 1
ATOM 747 N N . VAL A 1 97 ? -9.160 -11.941 8.585 1.00 78.62 97 VAL A N 1
ATOM 748 C CA . VAL A 1 97 ? -8.614 -10.668 9.069 1.00 78.62 97 VAL A CA 1
ATOM 749 C C . VAL A 1 97 ? -7.447 -10.228 8.192 1.00 78.62 97 VAL A C 1
ATOM 751 O O . VAL A 1 97 ? -7.399 -9.054 7.825 1.00 78.62 97 VAL A O 1
ATOM 754 N N . HIS A 1 98 ? -6.529 -11.116 7.797 1.00 74.38 98 HIS A N 1
ATOM 755 C CA . HIS A 1 98 ? -5.447 -10.718 6.895 1.00 74.38 98 HIS A CA 1
ATOM 756 C C . HIS A 1 98 ? -5.949 -10.189 5.546 1.00 74.38 98 HIS A C 1
ATOM 758 O O . HIS A 1 98 ? -5.546 -9.094 5.144 1.00 74.38 98 HIS A O 1
ATOM 764 N N . ARG A 1 99 ? -6.843 -10.922 4.872 1.00 83.00 99 ARG A N 1
ATOM 765 C CA . ARG A 1 99 ? -7.403 -10.531 3.570 1.00 83.00 99 ARG A CA 1
ATOM 766 C C . ARG A 1 99 ? -8.050 -9.144 3.643 1.00 83.00 99 ARG A C 1
ATOM 768 O O . ARG A 1 99 ? -7.771 -8.288 2.806 1.00 83.00 99 ARG A O 1
ATOM 775 N N . LYS A 1 100 ? -8.795 -8.864 4.722 1.00 86.06 100 LYS A N 1
ATOM 776 C CA . LYS A 1 100 ? -9.367 -7.534 5.017 1.00 86.06 100 LYS A CA 1
ATOM 777 C C . LYS A 1 100 ? -8.306 -6.431 5.182 1.00 8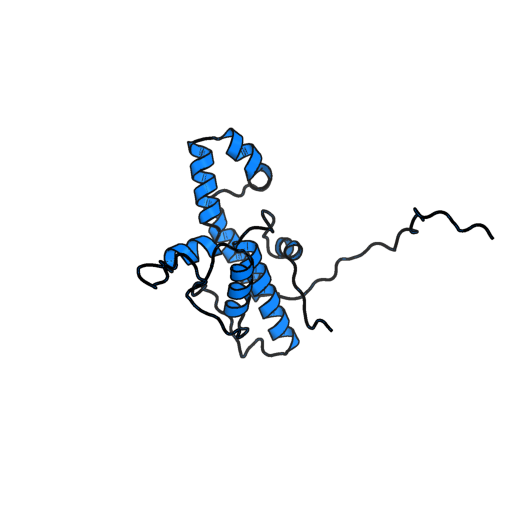6.06 100 LYS A C 1
ATOM 779 O O . LYS A 1 100 ? -8.597 -5.259 4.948 1.00 86.06 100 LYS A O 1
ATOM 784 N N . TYR A 1 101 ? -7.074 -6.758 5.572 1.00 83.19 101 TYR A N 1
ATOM 785 C CA . TYR A 1 101 ? -5.980 -5.784 5.584 1.00 83.19 101 TYR A CA 1
ATOM 786 C C . TYR A 1 101 ? -5.354 -5.555 4.208 1.00 83.19 101 TYR A C 1
ATOM 788 O O . TYR A 1 101 ? -5.097 -4.398 3.896 1.00 83.19 101 TYR A O 1
ATOM 796 N N . VAL A 1 102 ? -5.151 -6.598 3.395 1.00 85.81 102 VAL A N 1
ATOM 797 C CA . VAL A 1 102 ? -4.570 -6.486 2.037 1.00 85.81 102 VAL A CA 1
ATOM 798 C C . VAL A 1 102 ? -5.435 -5.638 1.109 1.00 85.81 102 VAL A C 1
ATOM 800 O O . VAL A 1 102 ? -4.913 -4.767 0.424 1.00 85.81 102 VAL A O 1
ATOM 803 N N . TYR A 1 103 ? -6.754 -5.835 1.129 1.00 87.69 103 TYR A N 1
ATOM 804 C CA . TYR A 1 103 ? -7.691 -5.086 0.283 1.00 87.69 103 TYR A CA 1
ATOM 805 C C . TYR A 1 103 ? -8.253 -3.823 0.964 1.00 87.69 103 TYR A C 1
ATOM 807 O O . TYR A 1 103 ? -9.358 -3.389 0.657 1.00 87.69 103 TYR A O 1
ATOM 815 N N . SER A 1 104 ? -7.534 -3.227 1.927 1.00 87.81 104 SER A N 1
ATOM 816 C CA . SER A 1 104 ? -7.956 -1.999 2.638 1.00 87.81 104 SER A CA 1
ATOM 817 C C . SER A 1 104 ? -9.332 -2.036 3.331 1.00 87.81 104 SER A C 1
ATOM 819 O O . SER A 1 104 ? -9.811 -1.002 3.788 1.00 87.81 104 SER A O 1
ATOM 821 N N . GLY A 1 105 ? -9.942 -3.202 3.542 1.00 86.75 105 GLY A N 1
ATOM 822 C CA . GLY A 1 105 ? -11.220 -3.344 4.254 1.00 86.75 105 GLY A CA 1
ATOM 823 C C . GLY A 1 105 ? -11.208 -2.860 5.718 1.00 86.75 105 GLY A C 1
ATOM 824 O O . GLY A 1 105 ? -12.262 -2.674 6.321 1.00 86.75 105 GLY A O 1
ATOM 825 N N . HIS A 1 106 ? -10.030 -2.630 6.308 1.00 87.00 106 HIS A N 1
ATOM 826 C CA . HIS A 1 106 ? -9.869 -1.910 7.580 1.00 87.00 106 HIS A CA 1
ATOM 827 C C . HIS A 1 106 ? -10.084 -0.391 7.435 1.00 87.00 106 HIS A C 1
ATOM 829 O O . HIS A 1 106 ? -10.680 0.220 8.315 1.00 87.00 106 HIS A O 1
ATOM 835 N N . VAL A 1 107 ? -9.661 0.199 6.311 1.00 88.44 107 VAL A N 1
ATOM 836 C CA . VAL A 1 107 ? -9.946 1.595 5.944 1.00 88.44 107 VAL A CA 1
ATOM 837 C C . VAL A 1 107 ? -11.426 1.745 5.605 1.00 88.44 107 VAL A C 1
ATOM 839 O O . VAL A 1 107 ? -12.072 2.629 6.149 1.00 88.44 107 VAL A O 1
ATOM 842 N N . ALA A 1 108 ? -11.989 0.830 4.807 1.00 90.44 108 ALA A N 1
ATOM 843 C CA . ALA A 1 108 ? -13.420 0.817 4.493 1.00 90.44 108 ALA A CA 1
ATOM 844 C C . ALA A 1 108 ? -14.300 0.719 5.753 1.00 90.44 108 ALA A C 1
ATOM 846 O O . ALA A 1 108 ? -15.285 1.440 5.881 1.00 90.44 108 ALA A O 1
ATOM 847 N N . ALA A 1 109 ? -13.923 -0.123 6.724 1.00 91.19 109 ALA A N 1
ATOM 848 C CA . ALA A 1 109 ? -14.618 -0.191 8.009 1.00 91.19 109 ALA A CA 1
ATOM 849 C C . ALA A 1 109 ? -14.550 1.140 8.780 1.00 91.19 109 ALA A C 1
ATOM 851 O O . ALA A 1 109 ? -15.569 1.577 9.299 1.00 91.19 109 ALA A O 1
ATOM 852 N N . TYR A 1 110 ? -13.385 1.799 8.804 1.00 90.38 110 TYR A N 1
ATOM 853 C CA . TYR A 1 110 ? -13.217 3.096 9.466 1.00 90.38 110 TYR A CA 1
ATOM 854 C C . TYR A 1 110 ? -13.961 4.240 8.753 1.00 90.38 110 TYR A C 1
ATOM 856 O O . TYR A 1 110 ? -14.454 5.157 9.404 1.00 90.38 110 TYR A O 1
ATOM 864 N N . MET A 1 111 ? -14.098 4.171 7.423 1.00 89.88 111 MET A N 1
ATOM 865 C CA . MET A 1 111 ? -14.962 5.075 6.658 1.00 89.88 111 MET A CA 1
ATOM 866 C C . MET A 1 111 ? -16.422 4.918 7.077 1.00 89.88 111 MET A C 1
ATOM 868 O O . MET A 1 111 ? -17.049 5.919 7.396 1.00 89.88 111 MET A O 1
ATOM 872 N N . ARG A 1 112 ? -16.946 3.684 7.139 1.00 90.81 112 ARG A N 1
ATOM 873 C CA . ARG A 1 112 ? -18.337 3.428 7.555 1.00 90.81 112 ARG A CA 1
ATOM 874 C C . ARG A 1 112 ? -18.614 3.935 8.975 1.00 90.81 112 ARG A C 1
ATOM 876 O O . ARG A 1 112 ? -19.549 4.706 9.146 1.00 90.81 112 ARG A O 1
ATOM 883 N N . THR A 1 113 ? -17.756 3.617 9.953 1.00 90.69 113 THR A N 1
ATOM 884 C CA . THR A 1 113 ? -17.929 4.132 11.327 1.00 90.69 113 THR A CA 1
ATOM 885 C C . THR A 1 113 ? -17.892 5.658 11.379 1.00 90.69 113 THR A C 1
ATOM 887 O O . THR A 1 113 ? -18.704 6.260 12.059 1.00 90.69 113 THR A O 1
ATOM 890 N N . LEU A 1 114 ? -17.006 6.320 10.624 1.00 91.12 114 LEU A N 1
ATOM 891 C CA . LEU A 1 114 ? -16.962 7.788 10.616 1.00 91.12 114 LEU A CA 1
ATOM 892 C C . LEU A 1 114 ? -18.127 8.444 9.859 1.00 91.12 114 LEU A C 1
ATOM 894 O O . LEU A 1 114 ? -18.432 9.596 10.141 1.00 91.12 114 LEU A O 1
ATOM 898 N N . ILE A 1 115 ? -18.780 7.754 8.921 1.00 89.62 115 ILE A N 1
ATOM 899 C CA . ILE A 1 115 ? -20.014 8.246 8.286 1.00 89.62 115 ILE A CA 1
ATOM 900 C C . ILE A 1 115 ? -21.181 8.214 9.286 1.00 89.62 115 ILE A C 1
ATOM 902 O O . ILE A 1 115 ? -21.991 9.138 9.292 1.00 89.62 115 ILE A O 1
ATOM 906 N N . GLU A 1 116 ? -21.250 7.174 10.121 1.00 90.06 116 GLU A N 1
ATOM 907 C CA . GLU A 1 116 ? -22.310 6.973 11.120 1.00 90.06 116 GLU A CA 1
ATOM 908 C C . GLU A 1 116 ? -22.093 7.819 12.390 1.00 90.06 116 GLU A C 1
ATOM 910 O O . GLU A 1 116 ? -23.004 8.530 12.811 1.00 90.06 116 GLU A O 1
ATOM 915 N N . ASP A 1 117 ? -20.890 7.781 12.974 1.00 92.25 117 ASP A N 1
ATOM 916 C CA . ASP A 1 117 ? -20.582 8.406 14.267 1.00 92.25 117 ASP A CA 1
ATOM 917 C C . ASP A 1 117 ? -20.203 9.897 14.150 1.00 92.25 117 ASP A C 1
ATOM 919 O O . ASP A 1 117 ? -20.621 10.716 14.969 1.00 92.25 117 ASP A O 1
ATOM 923 N N . GLU A 1 118 ? -19.359 10.267 13.173 1.00 92.12 118 GLU A N 1
ATOM 924 C CA . GLU A 1 118 ? -18.674 11.574 13.138 1.00 92.12 118 GLU A CA 1
ATOM 925 C C . GLU A 1 118 ? -18.430 12.102 11.699 1.00 92.12 118 GLU A C 1
ATOM 927 O O . GLU A 1 118 ? -17.280 12.171 11.235 1.00 92.12 118 GLU A O 1
ATOM 932 N N . PRO A 1 119 ? -19.477 12.536 10.968 1.00 90.25 119 PRO A N 1
ATOM 933 C CA . PRO A 1 119 ? -19.377 12.882 9.545 1.00 90.25 119 PRO A CA 1
ATOM 934 C C . PRO A 1 119 ? -18.418 14.049 9.235 1.00 90.25 119 PRO A C 1
ATOM 936 O O . PRO A 1 119 ? -17.847 14.108 8.144 1.00 90.25 119 PRO A O 1
ATOM 939 N N . GLU A 1 120 ? -18.161 14.954 10.183 1.00 91.31 120 GLU A N 1
ATOM 940 C CA . GLU A 1 120 ? -17.148 16.016 10.039 1.00 91.31 120 GLU A CA 1
ATOM 941 C C . GLU A 1 120 ? -15.713 15.452 9.990 1.00 91.31 120 GLU A C 1
ATOM 943 O O . GLU A 1 120 ? -14.871 15.887 9.191 1.00 91.31 120 GLU A O 1
ATOM 948 N N . LYS A 1 121 ? -15.431 14.419 10.795 1.00 90.62 121 LYS A N 1
ATOM 949 C CA . LYS A 1 121 ? -14.166 13.673 10.738 1.00 90.62 121 LYS A CA 1
ATOM 950 C C . LYS A 1 121 ? -14.058 12.866 9.450 1.00 90.62 121 LYS A C 1
ATOM 952 O O . LYS A 1 121 ? -12.969 12.796 8.881 1.00 90.62 121 LYS A O 1
ATOM 957 N N . TYR A 1 122 ? -15.163 12.314 8.944 1.00 89.94 122 TYR A N 1
ATOM 958 C CA . TYR A 1 122 ? -15.170 11.679 7.624 1.00 89.94 122 TYR A CA 1
ATOM 959 C C . TYR A 1 122 ? -14.758 12.668 6.522 1.00 89.94 122 TYR A C 1
ATOM 961 O O . TYR A 1 122 ? -13.816 12.395 5.775 1.00 89.94 122 TYR A O 1
ATOM 969 N N . GLN A 1 123 ? -15.385 13.848 6.462 1.00 89.31 123 GLN A N 1
ATOM 970 C CA . GLN A 1 123 ? -15.077 14.865 5.448 1.00 89.31 123 GLN A CA 1
ATOM 971 C C . GLN A 1 123 ? -13.618 15.338 5.492 1.00 89.31 123 GLN A C 1
ATOM 973 O O . GLN A 1 123 ? -13.004 15.535 4.443 1.00 89.31 123 GLN A O 1
ATOM 978 N N . THR A 1 124 ? -13.043 15.498 6.685 1.00 90.31 124 THR A N 1
ATOM 979 C CA . THR A 1 124 ? -11.649 15.939 6.844 1.00 90.31 124 THR A CA 1
ATOM 980 C C . THR A 1 124 ? -10.646 14.825 6.524 1.00 90.31 124 THR A C 1
ATOM 982 O O . THR A 1 124 ? -9.780 15.019 5.663 1.00 90.31 124 THR A O 1
ATOM 985 N N . HIS A 1 125 ? -10.776 13.641 7.137 1.00 86.88 125 HIS A N 1
ATOM 986 C CA . HIS A 1 125 ? -9.850 12.517 6.932 1.00 86.88 125 HIS A CA 1
ATOM 987 C C . HIS A 1 125 ? -9.922 11.909 5.525 1.00 86.88 125 HIS A C 1
ATOM 989 O O . HIS A 1 125 ? -8.887 11.527 4.978 1.00 86.88 125 HIS A O 1
ATOM 995 N N . PHE A 1 126 ? -11.111 11.841 4.922 1.00 89.88 126 PHE A N 1
ATOM 996 C CA . PHE A 1 126 ? -11.338 11.218 3.613 1.00 89.88 126 PHE A CA 1
ATOM 997 C C . PHE A 1 126 ? -11.571 12.232 2.485 1.00 89.88 126 PHE A C 1
ATOM 999 O O . PHE A 1 126 ? -12.020 11.861 1.402 1.00 89.88 126 PHE A O 1
ATOM 1006 N N . SER A 1 127 ? -11.186 13.497 2.679 1.00 90.88 127 SER A N 1
ATOM 1007 C CA . SER A 1 127 ? -11.301 14.558 1.663 1.00 90.88 127 SER A CA 1
ATOM 1008 C C . SER A 1 127 ? -10.714 14.186 0.288 1.00 90.88 127 SER A C 1
ATOM 1010 O O . SER A 1 127 ? -11.284 14.558 -0.736 1.00 90.88 127 SER A O 1
ATOM 1012 N N . GLU A 1 128 ? -9.612 13.429 0.227 1.00 89.19 128 GLU A N 1
ATOM 1013 C CA . GLU A 1 128 ? -9.047 12.918 -1.036 1.00 89.19 128 GLU A CA 1
ATOM 1014 C C . GLU A 1 128 ? -9.905 11.830 -1.698 1.00 89.19 128 GLU A C 1
ATOM 1016 O O . GLU A 1 128 ? -10.005 11.796 -2.922 1.00 89.19 128 GLU A O 1
ATOM 1021 N N . TYR A 1 129 ? -10.536 10.960 -0.904 1.00 88.75 129 TYR A N 1
ATOM 1022 C CA . TYR A 1 129 ? -11.418 9.898 -1.395 1.00 88.75 129 TYR A CA 1
ATOM 1023 C C . TYR A 1 129 ? -12.712 10.497 -1.946 1.00 88.75 129 TYR A C 1
ATOM 1025 O O . TYR A 1 129 ? -13.110 10.169 -3.062 1.00 88.75 129 TYR A O 1
ATOM 1033 N N . ILE A 1 130 ? -13.302 11.452 -1.218 1.00 89.69 130 ILE A N 1
ATOM 1034 C CA . ILE A 1 130 ? -14.495 12.204 -1.634 1.00 89.69 130 ILE A CA 1
ATOM 1035 C C . ILE A 1 130 ? -14.227 12.933 -2.960 1.00 89.69 130 ILE A C 1
ATOM 1037 O O . ILE A 1 130 ? -15.003 12.801 -3.902 1.00 89.69 130 ILE A O 1
ATOM 1041 N N . LYS A 1 131 ? -13.084 13.626 -3.087 1.00 90.88 131 LYS A N 1
ATOM 1042 C CA . LYS A 1 131 ? -12.673 14.305 -4.335 1.00 90.88 131 LYS A CA 1
ATOM 1043 C C . LYS A 1 131 ? -12.519 13.371 -5.540 1.00 90.88 131 LYS A C 1
ATOM 1045 O O . LYS A 1 131 ? -12.578 13.854 -6.667 1.00 90.88 131 LYS A O 1
ATOM 1050 N N . LYS A 1 132 ? -12.283 12.074 -5.319 1.00 87.81 132 LYS A N 1
ATOM 1051 C CA . LYS A 1 132 ? -12.099 11.065 -6.377 1.00 87.81 132 LYS A CA 1
ATOM 1052 C C . LYS A 1 132 ? -13.275 10.088 -6.503 1.00 87.81 132 LYS A C 1
ATOM 1054 O O . LYS A 1 132 ? -13.178 9.151 -7.287 1.00 87.81 132 LYS A O 1
ATOM 1059 N N . GLY A 1 133 ? -14.367 10.296 -5.760 1.00 88.12 133 GLY A N 1
ATOM 1060 C CA . GLY A 1 133 ? -15.545 9.422 -5.784 1.00 88.12 133 GLY A CA 1
ATOM 1061 C C . GLY A 1 133 ? -15.277 7.996 -5.286 1.00 88.12 133 GLY A C 1
ATOM 1062 O O . GLY A 1 133 ? -15.903 7.056 -5.766 1.00 88.12 133 GLY A O 1
ATOM 1063 N N . ILE A 1 134 ? -14.318 7.811 -4.371 1.00 87.75 134 ILE A N 1
ATOM 1064 C CA . ILE A 1 134 ? -13.950 6.490 -3.840 1.00 87.75 134 ILE A CA 1
ATOM 1065 C C . ILE A 1 134 ? -14.701 6.249 -2.528 1.00 87.75 134 ILE A C 1
ATOM 1067 O O . ILE A 1 134 ? -14.345 6.802 -1.488 1.00 87.75 134 ILE A O 1
ATOM 1071 N N . GLU A 1 135 ? -15.717 5.395 -2.572 1.00 88.81 135 GLU A N 1
ATOM 1072 C CA . GLU A 1 135 ? -16.510 4.994 -1.406 1.00 88.81 135 GLU A CA 1
ATOM 1073 C C . GLU A 1 135 ? -15.957 3.730 -0.731 1.00 88.81 135 GLU A C 1
ATOM 1075 O O . GLU A 1 135 ? -15.174 2.981 -1.321 1.00 88.81 135 GLU A O 1
ATOM 1080 N N . ALA A 1 136 ? -16.388 3.469 0.509 1.00 88.38 136 ALA A N 1
ATOM 1081 C CA . ALA A 1 136 ? -15.909 2.350 1.326 1.00 88.38 136 ALA A CA 1
ATOM 1082 C C . ALA A 1 136 ? -16.025 0.983 0.620 1.00 88.38 136 ALA A C 1
ATOM 1084 O O . ALA A 1 136 ? -15.142 0.138 0.764 1.00 88.38 136 ALA A O 1
ATOM 1085 N N . ASP A 1 137 ? -17.082 0.782 -0.167 1.00 87.31 137 ASP A N 1
ATOM 1086 C CA . ASP A 1 137 ? -17.377 -0.492 -0.827 1.00 87.31 137 ASP A CA 1
ATOM 1087 C C . ASP A 1 137 ? -16.545 -0.692 -2.108 1.00 87.31 137 ASP A C 1
ATOM 1089 O O . ASP A 1 137 ? -16.140 -1.812 -2.419 1.00 87.31 137 ASP A O 1
ATOM 1093 N N . GLY A 1 138 ? -16.182 0.394 -2.801 1.00 86.62 138 GLY A N 1
ATOM 1094 C CA . GLY A 1 138 ? -15.347 0.356 -4.010 1.00 86.62 138 GLY A CA 1
ATOM 1095 C C . GLY A 1 138 ? -13.851 0.122 -3.751 1.00 86.62 138 GLY A C 1
ATOM 1096 O O . GLY A 1 138 ? -13.090 -0.148 -4.684 1.00 86.62 138 GLY A O 1
ATOM 1097 N N . ILE A 1 139 ? -13.404 0.204 -2.493 1.00 87.12 139 ILE A N 1
ATOM 1098 C CA . ILE A 1 139 ? -11.985 0.091 -2.123 1.00 87.12 139 ILE A CA 1
ATOM 1099 C C . ILE A 1 139 ? -11.403 -1.298 -2.428 1.00 87.12 139 ILE A C 1
ATOM 1101 O O . ILE A 1 139 ? -10.283 -1.377 -2.934 1.00 87.12 139 ILE A O 1
ATOM 1105 N N . GLU A 1 140 ? -12.123 -2.394 -2.166 1.00 88.06 140 GLU A N 1
ATOM 1106 C CA . GLU A 1 140 ? -11.593 -3.743 -2.435 1.00 88.06 140 GLU A CA 1
ATOM 1107 C C . GLU A 1 140 ? -11.351 -3.962 -3.939 1.00 88.06 140 GLU A C 1
ATOM 1109 O O . GLU A 1 140 ? -10.301 -4.479 -4.340 1.00 88.06 140 GLU A O 1
ATOM 1114 N N . GLU A 1 141 ? -12.280 -3.506 -4.783 1.00 89.69 141 GLU A N 1
ATOM 1115 C CA . GLU A 1 141 ? -12.121 -3.570 -6.235 1.00 89.69 141 GLU A CA 1
ATOM 1116 C C . GLU A 1 141 ? -10.954 -2.725 -6.739 1.00 89.69 141 GLU A C 1
ATOM 1118 O O . GLU A 1 141 ? -10.241 -3.155 -7.649 1.00 89.69 141 GLU A O 1
ATOM 1123 N N . LEU A 1 142 ? -10.750 -1.536 -6.161 1.00 89.94 142 LEU A N 1
ATOM 1124 C CA . LEU A 1 142 ? -9.639 -0.652 -6.509 1.00 89.94 142 LEU A CA 1
ATOM 1125 C C . LEU A 1 142 ? -8.299 -1.370 -6.310 1.00 89.94 142 LEU A C 1
ATOM 1127 O O . LEU A 1 142 ? -7.494 -1.438 -7.238 1.00 89.94 142 LEU A O 1
ATOM 1131 N N . TYR A 1 143 ? -8.086 -1.983 -5.142 1.00 88.94 143 TYR A N 1
ATOM 1132 C CA . TYR A 1 143 ? -6.860 -2.740 -4.872 1.00 88.94 143 TYR A CA 1
ATOM 1133 C C . TYR A 1 143 ? -6.723 -3.977 -5.763 1.00 88.94 143 TYR A C 1
ATOM 1135 O O . TYR A 1 143 ? -5.631 -4.249 -6.261 1.00 88.94 143 TYR A O 1
ATOM 1143 N N . ARG A 1 144 ? -7.820 -4.686 -6.065 1.00 89.88 144 ARG A N 1
ATOM 1144 C CA . ARG A 1 144 ? -7.788 -5.810 -7.016 1.00 89.88 144 ARG A CA 1
ATOM 1145 C C . ARG A 1 144 ? -7.349 -5.364 -8.419 1.00 89.88 144 ARG A C 1
ATOM 1147 O O . ARG A 1 144 ? -6.486 -6.011 -9.010 1.00 89.88 144 ARG A O 1
ATOM 1154 N N . LYS A 1 145 ? -7.880 -4.245 -8.929 1.00 90.56 145 LYS A N 1
ATOM 1155 C CA . LYS A 1 145 ? -7.490 -3.647 -10.224 1.00 90.56 145 LYS A CA 1
ATOM 1156 C C . LYS A 1 145 ? -6.006 -3.244 -10.227 1.00 90.56 145 LYS A C 1
ATOM 1158 O O . LYS A 1 145 ? -5.291 -3.562 -11.176 1.00 90.56 145 LYS A O 1
ATOM 1163 N N . VAL A 1 146 ? -5.522 -2.649 -9.134 1.00 90.25 146 VAL A N 1
ATOM 1164 C CA . VAL A 1 146 ? -4.107 -2.277 -8.942 1.00 90.25 146 VAL A CA 1
ATOM 1165 C C . VAL A 1 146 ? -3.188 -3.505 -8.966 1.00 90.25 146 VAL A C 1
ATOM 1167 O O . VAL A 1 146 ? -2.163 -3.475 -9.644 1.00 90.25 146 VAL A O 1
ATOM 1170 N N . HIS A 1 147 ? -3.547 -4.604 -8.290 1.00 89.06 147 HIS A N 1
ATOM 1171 C CA . HIS A 1 147 ? -2.747 -5.838 -8.300 1.00 89.06 147 HIS A CA 1
ATOM 1172 C C . HIS A 1 147 ? -2.619 -6.420 -9.717 1.00 89.06 147 HIS A C 1
ATOM 1174 O O . HIS A 1 147 ? -1.516 -6.762 -10.141 1.00 89.06 147 HIS A O 1
ATOM 1180 N N . VAL A 1 148 ? -3.723 -6.471 -10.475 1.00 89.88 148 VAL A N 1
ATOM 1181 C CA . VAL A 1 148 ? -3.720 -6.932 -11.876 1.00 89.88 148 VAL A CA 1
ATOM 1182 C C . VAL A 1 148 ? -2.840 -6.031 -12.748 1.00 89.88 148 VAL A C 1
ATOM 1184 O O . VAL A 1 148 ? -2.016 -6.541 -13.504 1.00 89.88 148 VAL A O 1
ATOM 1187 N N . GLY A 1 149 ? -2.943 -4.706 -12.602 1.00 88.75 149 GLY A N 1
ATOM 1188 C CA 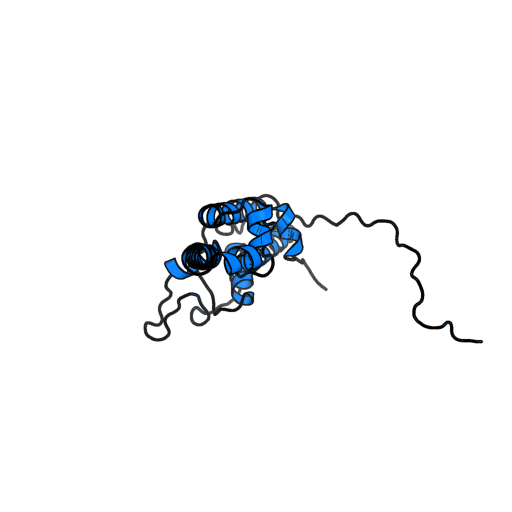. GLY A 1 149 ? -2.100 -3.755 -13.335 1.00 88.75 149 GLY A CA 1
ATOM 1189 C C . GLY A 1 149 ? -0.602 -3.910 -13.038 1.00 88.75 149 GLY A C 1
ATOM 1190 O O . GLY A 1 149 ? 0.217 -3.845 -13.955 1.00 88.75 149 GLY A O 1
ATOM 1191 N N . ILE A 1 150 ? -0.239 -4.160 -11.776 1.00 89.12 150 ILE A N 1
ATOM 1192 C CA . ILE A 1 150 ? 1.152 -4.398 -11.354 1.00 89.12 150 ILE A CA 1
ATOM 1193 C C . ILE A 1 150 ? 1.698 -5.709 -11.934 1.00 89.12 150 ILE A C 1
ATOM 1195 O O . ILE A 1 150 ? 2.842 -5.736 -12.386 1.00 89.12 150 ILE A O 1
ATOM 1199 N N . CYS A 1 151 ? 0.899 -6.781 -11.941 1.00 85.12 151 CYS A N 1
ATOM 1200 C CA . CYS A 1 151 ? 1.291 -8.058 -12.541 1.00 85.12 151 CYS A CA 1
ATOM 1201 C C . CYS A 1 151 ? 1.423 -7.967 -14.069 1.00 85.12 151 CYS A C 1
ATOM 1203 O O . CYS A 1 151 ? 2.357 -8.540 -14.622 1.00 85.12 151 CYS A O 1
ATOM 1205 N N . ALA A 1 152 ? 0.535 -7.228 -14.741 1.00 87.56 152 ALA A N 1
ATOM 1206 C CA . ALA A 1 152 ? 0.592 -7.041 -16.189 1.00 87.56 152 ALA A CA 1
ATOM 1207 C C . ALA A 1 152 ? 1.819 -6.226 -16.629 1.00 87.56 152 ALA A C 1
ATOM 1209 O O . ALA A 1 152 ? 2.484 -6.582 -17.603 1.00 87.56 152 ALA A O 1
ATOM 1210 N N . ASP A 1 153 ? 2.131 -5.132 -15.926 1.00 86.88 153 ASP A N 1
ATOM 1211 C CA . ASP A 1 153 ? 3.142 -4.183 -16.391 1.00 86.88 153 ASP A CA 1
ATOM 1212 C C . ASP A 1 153 ? 4.020 -3.617 -15.253 1.00 86.88 153 ASP A C 1
ATOM 1214 O O . ASP A 1 153 ? 3.942 -2.433 -14.904 1.00 86.88 153 ASP A O 1
ATOM 1218 N N . PRO A 1 154 ? 4.921 -4.432 -14.668 1.00 85.19 154 PRO A N 1
ATOM 1219 C CA . PRO A 1 154 ? 5.759 -4.025 -13.535 1.00 85.19 154 PRO A CA 1
ATOM 1220 C C . PRO A 1 154 ? 6.870 -3.028 -13.910 1.00 85.19 154 PRO A C 1
ATOM 1222 O O . PRO A 1 154 ? 7.666 -2.634 -13.061 1.00 85.19 154 PRO A O 1
ATOM 1225 N N . THR A 1 155 ? 6.972 -2.612 -15.173 1.00 84.62 155 THR A N 1
ATOM 1226 C CA . THR A 1 155 ? 8.078 -1.805 -15.710 1.00 84.62 155 THR A CA 1
ATOM 1227 C C . THR A 1 155 ? 8.243 -0.456 -14.993 1.00 84.62 155 THR A C 1
ATOM 1229 O O . THR A 1 155 ? 7.272 0.247 -14.725 1.00 84.62 155 THR A O 1
ATOM 1232 N N . ALA A 1 156 ? 9.479 -0.044 -14.691 1.00 78.75 156 ALA A N 1
ATOM 1233 C CA . ALA A 1 156 ? 9.749 1.277 -14.117 1.00 78.75 156 ALA A CA 1
ATOM 1234 C C . ALA A 1 156 ? 9.753 2.358 -15.215 1.00 78.75 156 ALA A C 1
ATOM 1236 O O . ALA A 1 156 ? 10.680 2.422 -16.025 1.00 78.75 156 ALA A O 1
ATOM 1237 N N . LYS A 1 157 ? 8.737 3.232 -15.242 1.00 78.44 157 LYS A N 1
ATOM 1238 C CA . LYS A 1 157 ? 8.708 4.385 -16.157 1.00 78.44 157 LYS A CA 1
ATOM 1239 C C . LYS A 1 157 ? 9.493 5.540 -15.531 1.00 78.44 157 LYS A C 1
ATOM 1241 O O . LYS A 1 157 ? 9.128 6.036 -14.468 1.00 78.44 157 LYS A O 1
ATOM 1246 N N . LYS A 1 158 ? 10.574 5.977 -16.184 1.00 73.38 158 LYS A N 1
ATOM 1247 C CA . LYS A 1 158 ? 11.315 7.178 -15.767 1.00 73.38 158 LYS A CA 1
ATOM 1248 C C . LYS A 1 158 ? 10.411 8.402 -15.931 1.00 73.38 158 LYS A C 1
ATOM 1250 O O . LYS A 1 158 ? 9.739 8.523 -16.952 1.00 73.38 158 LYS A O 1
ATOM 1255 N N . SER A 1 159 ? 10.407 9.299 -14.946 1.00 73.25 159 SER A N 1
ATOM 1256 C CA . SER A 1 159 ? 9.751 10.594 -15.105 1.00 73.25 159 SER A CA 1
ATOM 1257 C C . SER A 1 159 ? 10.477 11.419 -16.163 1.00 73.25 159 SER A C 1
ATOM 1259 O O . SER A 1 159 ? 11.709 11.502 -16.161 1.00 73.25 159 SER A O 1
ATOM 1261 N N . GLU A 1 160 ? 9.711 12.044 -17.050 1.00 74.94 160 GLU A N 1
ATOM 1262 C CA . GLU A 1 160 ? 10.221 13.113 -17.899 1.00 74.94 160 GLU A CA 1
ATOM 1263 C C . GLU A 1 160 ? 10.600 14.277 -16.979 1.00 74.94 160 GLU A C 1
ATOM 1265 O O . GLU A 1 160 ? 9.783 14.775 -16.202 1.00 74.94 160 GLU A O 1
ATOM 1270 N N . LYS A 1 161 ? 11.887 14.630 -16.979 1.00 73.88 161 LYS A N 1
ATOM 1271 C CA . LYS A 1 161 ? 12.418 15.739 -16.190 1.00 73.88 161 LYS A CA 1
ATOM 1272 C C . LYS A 1 161 ? 12.671 16.903 -17.126 1.00 73.88 161 LYS A C 1
ATOM 1274 O O . LYS A 1 161 ? 13.447 16.759 -18.069 1.00 73.88 161 LYS A O 1
ATOM 1279 N N . ASP A 1 162 ? 12.077 18.048 -16.808 1.00 77.38 162 ASP A N 1
ATOM 1280 C CA . ASP A 1 162 ? 12.451 19.318 -17.421 1.00 77.38 162 ASP A CA 1
ATOM 1281 C C . ASP A 1 162 ? 13.963 19.551 -17.312 1.00 77.38 162 ASP A C 1
ATOM 1283 O O . ASP A 1 162 ? 14.621 19.099 -16.364 1.00 77.38 162 ASP A O 1
ATOM 1287 N N . ALA A 1 163 ? 14.508 20.309 -18.265 1.00 79.50 163 ALA A N 1
ATOM 1288 C CA . ALA A 1 163 ? 15.907 20.712 -18.242 1.00 79.50 163 ALA A CA 1
ATOM 1289 C C . ALA A 1 163 ? 16.271 21.357 -16.884 1.00 79.50 163 ALA A C 1
ATOM 1291 O O . ALA A 1 163 ? 15.485 22.145 -16.340 1.00 79.50 163 ALA A O 1
ATOM 1292 N N . PRO A 1 164 ? 17.448 21.040 -16.309 1.00 77.00 164 PRO A N 1
ATOM 1293 C CA . PRO A 1 164 ? 17.804 21.481 -14.968 1.00 77.00 164 PRO A CA 1
ATOM 1294 C C . PRO A 1 164 ? 17.849 23.010 -14.892 1.00 77.00 164 PRO A C 1
ATOM 1296 O O . PRO A 1 164 ? 18.728 23.656 -15.464 1.00 77.00 164 PRO A O 1
ATOM 1299 N N . LYS A 1 165 ? 16.901 23.592 -14.149 1.00 80.81 165 LYS A N 1
ATOM 1300 C CA . LYS A 1 165 ? 16.872 25.030 -13.855 1.00 80.81 165 LYS A CA 1
ATOM 1301 C C . LYS A 1 165 ? 18.180 25.425 -13.166 1.00 80.81 165 LYS A C 1
ATOM 1303 O O . LYS A 1 165 ? 18.648 24.713 -12.277 1.00 80.81 165 LYS A O 1
ATOM 1308 N N . ALA A 1 166 ? 18.752 26.565 -13.559 1.00 79.25 166 ALA A N 1
ATOM 1309 C CA . ALA A 1 166 ? 20.006 27.061 -12.996 1.00 79.25 166 ALA A CA 1
ATOM 1310 C C . ALA A 1 166 ? 19.920 27.120 -11.461 1.00 79.25 166 ALA A C 1
ATOM 1312 O O . ALA A 1 166 ? 19.094 27.842 -10.897 1.00 79.25 166 ALA A O 1
ATOM 1313 N N . HIS A 1 167 ? 20.747 26.324 -10.779 1.00 75.00 167 HIS A N 1
ATOM 1314 C CA . HIS A 1 167 ? 20.623 26.143 -9.337 1.00 75.00 167 HIS A CA 1
ATOM 1315 C C . HIS A 1 167 ? 20.997 27.438 -8.612 1.00 75.00 167 HIS A C 1
ATOM 1317 O O . HIS A 1 167 ? 22.166 27.833 -8.576 1.00 75.00 167 HIS A O 1
ATOM 1323 N N . LYS A 1 168 ? 20.013 28.096 -7.988 1.00 79.31 168 LYS A N 1
ATOM 1324 C CA . LYS A 1 168 ? 20.267 29.265 -7.141 1.00 79.31 168 LYS A CA 1
ATOM 1325 C C . LYS A 1 168 ? 21.222 28.841 -6.019 1.00 79.31 168 LYS A C 1
ATOM 1327 O O . LYS A 1 168 ? 20.938 27.894 -5.284 1.00 79.31 168 LYS A O 1
ATOM 1332 N N . ARG A 1 169 ? 22.383 29.494 -5.903 1.00 75.50 169 ARG A N 1
ATOM 1333 C CA . ARG A 1 169 ? 23.289 29.280 -4.766 1.00 75.50 169 ARG A CA 1
ATOM 1334 C C . ARG A 1 169 ? 22.695 29.972 -3.546 1.00 75.50 169 ARG A C 1
ATOM 1336 O O . ARG A 1 169 ? 22.675 31.195 -3.489 1.00 75.50 169 ARG A O 1
ATOM 1343 N N . PHE A 1 170 ? 22.234 29.179 -2.585 1.00 79.38 170 PHE A N 1
ATOM 1344 C CA . PHE A 1 170 ? 21.838 29.667 -1.260 1.00 79.38 170 PHE A CA 1
ATOM 1345 C C . PHE A 1 170 ? 23.060 29.931 -0.365 1.00 79.38 170 PHE A C 1
ATOM 1347 O O . PHE A 1 170 ? 23.036 30.824 0.473 1.00 79.38 170 PHE A O 1
ATOM 1354 N N . ASN A 1 171 ? 24.162 29.211 -0.599 1.00 82.25 171 ASN A N 1
ATOM 1355 C CA . ASN A 1 171 ? 25.432 29.436 0.086 1.00 82.25 171 ASN A CA 1
ATOM 1356 C C . ASN A 1 171 ? 26.170 30.622 -0.544 1.00 82.25 171 ASN A C 1
ATOM 1358 O O . ASN A 1 171 ? 26.389 30.622 -1.765 1.00 82.25 171 ASN A O 1
ATOM 1362 N N . LEU A 1 172 ? 26.623 31.571 0.289 1.00 76.38 172 LEU A N 1
ATOM 1363 C CA . LEU A 1 172 ? 27.448 32.699 -0.150 1.00 76.38 172 LEU A CA 1
ATOM 1364 C C . LEU A 1 172 ? 28.609 32.219 -1.038 1.00 76.38 172 LEU A C 1
ATOM 1366 O O . LEU A 1 172 ? 29.223 31.164 -0.829 1.00 76.38 172 LEU A O 1
ATOM 1370 N N . LYS A 1 173 ? 28.914 33.006 -2.070 1.00 81.31 173 LYS A N 1
ATOM 1371 C CA . LYS A 1 173 ? 30.145 32.831 -2.840 1.00 81.31 173 LYS A CA 1
ATOM 1372 C C . LYS A 1 173 ? 31.303 33.188 -1.904 1.00 81.31 173 LYS A C 1
ATOM 1374 O O . LYS A 1 173 ? 31.292 34.276 -1.339 1.00 81.31 173 LYS A O 1
ATOM 1379 N N . LYS A 1 174 ? 32.267 32.276 -1.714 1.00 80.50 174 LYS A N 1
ATOM 1380 C CA . LYS A 1 174 ? 33.504 32.607 -0.993 1.00 80.50 174 LYS A CA 1
ATOM 1381 C C . LYS A 1 174 ? 34.135 33.815 -1.685 1.00 80.50 174 LYS A C 1
ATOM 1383 O O . LYS A 1 174 ? 34.270 33.786 -2.911 1.00 80.50 174 LYS A O 1
ATOM 1388 N N . LEU A 1 175 ? 34.468 34.847 -0.914 1.00 79.50 175 LEU A N 1
ATOM 1389 C CA . LEU A 1 175 ? 35.333 35.907 -1.407 1.00 79.50 175 LEU A CA 1
ATOM 1390 C C . LEU A 1 175 ? 36.739 35.325 -1.595 1.00 79.50 175 LEU A C 1
ATOM 1392 O O . LEU A 1 175 ? 37.190 34.516 -0.780 1.00 79.50 175 LEU A O 1
ATOM 1396 N N . THR A 1 176 ? 37.351 35.693 -2.714 1.00 75.00 176 THR A N 1
ATOM 1397 C CA . THR A 1 176 ? 38.785 35.569 -3.005 1.00 75.00 176 THR A CA 1
ATOM 1398 C C . THR A 1 176 ? 39.490 36.820 -2.524 1.00 75.00 176 THR A C 1
ATOM 1400 O O . THR A 1 176 ? 38.938 37.896 -2.849 1.00 75.00 176 THR A O 1
#

InterPro domains:
  IPR005485 Large ribosomal subunit protein uL18, eukaryota/archaea [PF17144] (1-56)
  IPR005485 Large ribosomal subunit protein uL18, eukaryota/archaea [PTHR23410] (56-176)
  IPR025607 Large ribosomal subunit protein uL18, C-terminal, eukaryotes [PF14204] (139-176)
  IPR057268 Large ribosomal subunit protein uL18 [cd00432] (1-74)

Organism: NCBI:txid261450

Sequence (176 aa):
MVLTSAYAYELPRYGLDVSLTNYSAAYCTGLLLARRVLKTLEMDKDYEGNVEATGTRTGNRVFGALKGALDGGVDIPYSDKRFAGFKKEDKQLDEKVHRKYVYSGHVAAYMRTLIEDEPEKYQTHFSEYIKKGIEADGIEELYRKVHVGICADPTAKKSEKDAPKAHKRFNLKKLT

Foldseek 3Di:
DDQDAFALVCLVVLVPDDDCPALLVLLLRLLLRLCVNCVSVVNLVVFPQALDQPFFAQPDSPTSSVSSVVSSRDDDDDDRCRTFCCDPVVNDHDRVRRSCRNLVVVVLVVLVCCVVPPVVCNCVVCVVCVVVVNHSVCSSVSSSSSSVSSSVDSDDDDDDDDDDDDDDDPDDDDDD

Secondary structure (DSSP, 8-state):
--S----GGGGGGGT--S-TTSHHHHHHHHHHHHHHHHHHTT-TTT----SS-----SSSTHHHHHHHHHHTT------GGGSTTB-TTT--B-HHHHHHHHTTHHHHHHHHHHHHH-HHHHHHHTHHHHHTT--TTTHHHHHHHHHHHHHH----PPPP----------SPPPP-